Protein AF-A0A8T6VAJ7-F1 (afdb_monomer_lite)

Radius of gyration: 18.33 Å; chains: 1; bounding box: 42×25×46 Å

Sequence (88 aa):
DGRFSTKVADRNIDFRVSVLPTTLGEKAVMRILDPSQKKIDLESLGITGRNLRTLKKGLSKSFGMILSTGPTGSGKTTTLYSILNIFN

Foldseek 3Di:
DDWDWDQDPNFTKIKDWDWDADPVGIDIDIDIDGPPDDLDAVVNVVQDDPRVVVVVVVLPDPDDDDDDDDDPPPCSVVNVVNSVVVVD

Secondary structure (DSSP, 8-state):
-EEEEEEETTEEEEEEEEEEEETTEEEEEEEEE-TT-----TTTTT--HHHHHHHHHHHTSSS-------STTSSHHHHHHHHHTTT-

pLDDT: mean 90.36, std 7.69, range [62.47, 97.38]

Structure (mmCIF, N/CA/C/O backbone):
data_AF-A0A8T6VAJ7-F1
#
_entry.id   AF-A0A8T6VAJ7-F1
#
loop_
_atom_site.group_PDB
_atom_site.id
_atom_site.type_symbol
_atom_site.label_atom_id
_atom_site.label_alt_id
_atom_site.label_comp_id
_atom_site.label_asym_id
_atom_site.label_entity_id
_atom_site.label_seq_id
_atom_site.pdbx_PDB_ins_code
_atom_site.Cartn_x
_atom_site.Cartn_y
_atom_site.Cartn_z
_atom_site.occupancy
_atom_site.B_iso_or_equiv
_atom_site.auth_seq_id
_atom_site.auth_comp_id
_atom_site.auth_asym_id
_atom_site.auth_atom_id
_atom_site.pdbx_PDB_model_num
ATOM 1 N N . ASP A 1 1 ? 14.556 6.623 -10.771 1.00 87.62 1 ASP A N 1
ATOM 2 C CA . ASP A 1 1 ? 13.141 6.619 -10.345 1.00 87.62 1 ASP A CA 1
ATOM 3 C C . ASP A 1 1 ? 12.521 7.992 -1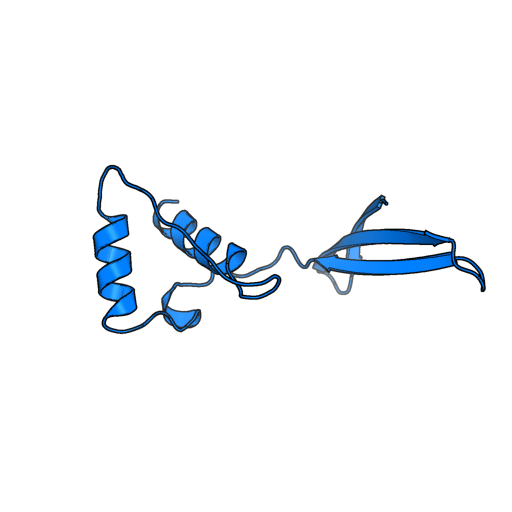0.499 1.00 87.62 1 ASP A C 1
ATOM 5 O O . ASP A 1 1 ? 13.156 8.977 -10.145 1.00 87.62 1 ASP A O 1
ATOM 9 N N . GLY A 1 2 ? 11.296 8.052 -11.019 1.00 94.12 2 GLY A N 1
ATOM 10 C CA . GLY A 1 2 ? 10.542 9.286 -11.237 1.00 94.12 2 GLY A CA 1
ATOM 11 C C . GLY A 1 2 ? 9.050 9.109 -10.958 1.00 94.12 2 GLY A C 1
ATOM 12 O O . GLY A 1 2 ? 8.532 7.989 -10.900 1.00 94.12 2 GLY A O 1
ATOM 13 N N . ARG A 1 3 ? 8.352 10.227 -10.758 1.00 95.12 3 ARG A N 1
ATOM 14 C CA . ARG A 1 3 ? 6.893 10.272 -10.620 1.00 95.12 3 ARG A CA 1
ATOM 15 C C . ARG A 1 3 ? 6.3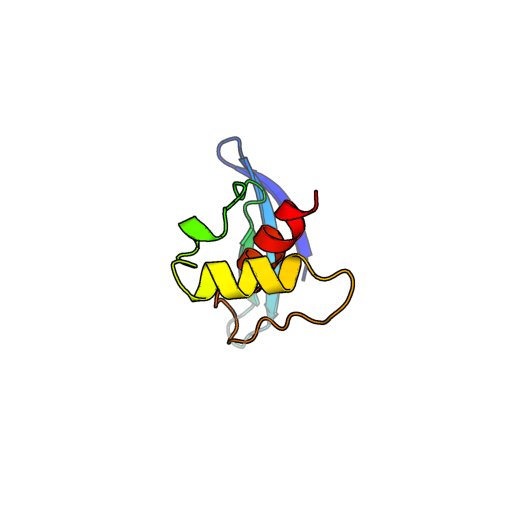42 11.365 -11.512 1.00 95.12 3 ARG A C 1
ATOM 17 O O . ARG A 1 3 ? 6.935 12.436 -11.590 1.00 95.12 3 ARG A O 1
ATOM 24 N N . PHE A 1 4 ? 5.211 11.095 -12.140 1.00 94.81 4 PHE A N 1
ATOM 25 C CA . PHE A 1 4 ? 4.457 12.107 -12.861 1.00 94.81 4 PHE A CA 1
ATOM 26 C C . PHE A 1 4 ? 2.968 11.782 -12.785 1.00 94.81 4 PHE A C 1
ATOM 28 O O . PHE A 1 4 ? 2.589 10.619 -12.635 1.00 94.81 4 PHE A O 1
ATOM 35 N N . SER A 1 5 ? 2.141 12.811 -12.900 1.00 94.25 5 SER A N 1
ATOM 36 C CA . SER A 1 5 ? 0.689 12.687 -12.955 1.00 94.25 5 SER A CA 1
ATOM 37 C C . SER A 1 5 ? 0.226 13.165 -14.321 1.00 94.25 5 SER A C 1
ATOM 39 O O . SER A 1 5 ? 0.733 14.163 -14.833 1.00 94.25 5 SER A O 1
ATOM 41 N N . THR A 1 6 ? -0.716 12.460 -14.934 1.00 94.38 6 THR A N 1
ATOM 42 C CA . THR A 1 6 ? -1.308 12.899 -16.201 1.00 94.38 6 THR A CA 1
ATOM 43 C C . THR A 1 6 ? -2.760 12.463 -16.309 1.00 94.38 6 THR A C 1
ATOM 45 O O . THR A 1 6 ? -3.197 11.528 -15.632 1.00 94.38 6 THR A O 1
ATOM 48 N N . LYS A 1 7 ? -3.523 13.158 -17.153 1.00 93.38 7 LYS A N 1
ATOM 49 C CA . LYS A 1 7 ? -4.920 12.830 -17.415 1.00 93.38 7 LYS A CA 1
ATOM 50 C C . LYS A 1 7 ? -4.986 11.728 -18.473 1.00 93.38 7 LYS A C 1
ATOM 52 O O . LYS A 1 7 ? -4.532 11.919 -19.597 1.00 93.38 7 LYS A O 1
ATOM 57 N N . VAL A 1 8 ? -5.572 10.586 -18.125 1.00 90.62 8 VAL A N 1
ATOM 58 C CA . VAL A 1 8 ? -5.801 9.448 -19.027 1.00 90.62 8 VAL A CA 1
ATOM 59 C C . VAL A 1 8 ? -7.282 9.101 -18.986 1.00 90.62 8 VAL A C 1
ATOM 61 O O . VAL A 1 8 ? -7.805 8.815 -17.912 1.00 90.62 8 VAL A O 1
ATOM 64 N N . ALA A 1 9 ?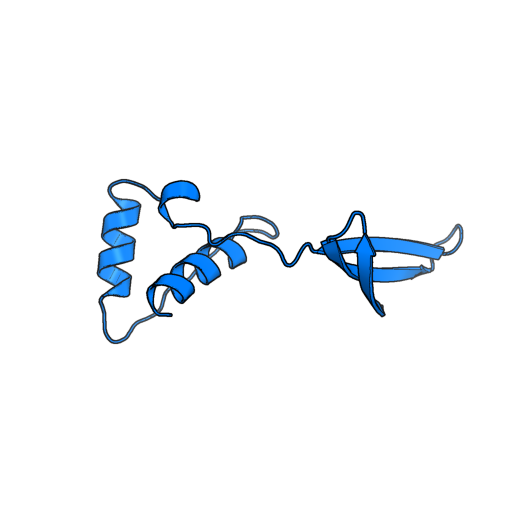 -7.965 9.135 -20.136 1.00 88.94 9 ALA A N 1
ATOM 65 C CA . ALA A 1 9 ? -9.405 8.853 -20.234 1.00 88.94 9 ALA A CA 1
ATOM 66 C C . ALA A 1 9 ? -10.236 9.614 -19.175 1.00 88.94 9 ALA A C 1
ATOM 68 O O . ALA A 1 9 ? -11.017 9.030 -18.426 1.00 88.94 9 ALA A O 1
ATOM 69 N N . ASP A 1 10 ? -9.981 10.921 -19.069 1.00 87.69 10 ASP A N 1
ATOM 70 C CA . ASP A 1 10 ? -10.575 11.846 -18.097 1.00 87.69 10 ASP A CA 1
ATOM 71 C C . ASP A 1 10 ? -10.305 11.579 -16.609 1.00 87.69 10 ASP A C 1
ATOM 73 O O . ASP A 1 10 ? -10.825 12.295 -15.752 1.00 87.69 10 ASP A O 1
ATOM 77 N N . ARG A 1 11 ? -9.422 10.636 -16.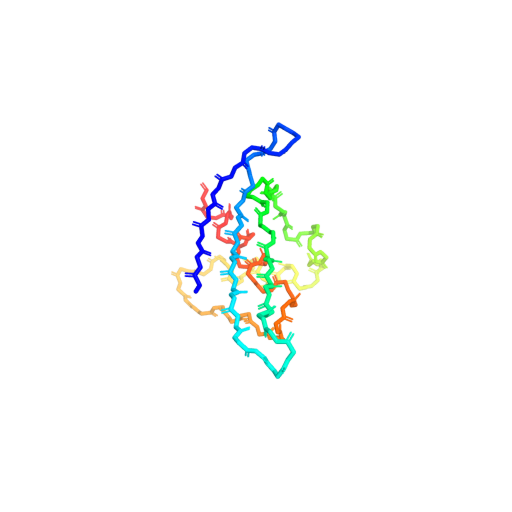278 1.00 86.56 11 ARG A N 1
ATOM 78 C CA . ARG A 1 11 ? -8.973 10.382 -14.906 1.00 86.56 11 ARG A CA 1
ATOM 79 C C . ARG A 1 11 ? -7.573 10.931 -14.696 1.00 86.56 11 ARG A C 1
ATOM 81 O O . ARG A 1 11 ? -6.700 10.741 -15.537 1.00 86.56 11 ARG A O 1
ATOM 88 N N . ASN A 1 12 ? -7.346 11.591 -13.565 1.00 90.75 12 ASN A N 1
ATOM 89 C CA . ASN A 1 12 ? -5.994 11.945 -13.141 1.00 90.75 12 ASN A CA 1
ATOM 90 C C . ASN A 1 12 ? -5.321 10.684 -12.604 1.00 90.75 12 ASN A C 1
ATOM 92 O O . ASN A 1 12 ? -5.791 10.133 -11.614 1.00 90.75 12 ASN A O 1
ATOM 96 N N . ILE A 1 13 ? -4.261 10.225 -13.265 1.00 92.81 13 ILE A N 1
ATOM 97 C CA . ILE A 1 13 ? -3.540 9.003 -12.914 1.00 92.81 13 ILE A CA 1
ATOM 98 C C . ILE A 1 13 ? -2.111 9.357 -12.514 1.00 92.81 13 ILE A C 1
ATOM 100 O O . ILE A 1 13 ? -1.425 10.104 -13.217 1.00 92.81 13 ILE A O 1
ATOM 104 N N . ASP A 1 14 ? -1.659 8.766 -11.412 1.00 92.94 14 ASP A N 1
ATOM 105 C CA . ASP A 1 14 ? -0.298 8.902 -10.915 1.00 92.94 14 ASP A CA 1
ATOM 106 C C . ASP A 1 14 ? 0.551 7.724 -11.390 1.00 92.94 14 ASP A C 1
ATOM 108 O O . ASP A 1 14 ? 0.258 6.554 -11.129 1.00 92.94 14 ASP A O 1
ATOM 112 N N . PHE A 1 15 ? 1.658 8.028 -12.054 1.00 94.69 15 PHE A N 1
ATOM 113 C CA . PHE A 1 15 ? 2.617 7.042 -12.520 1.00 94.69 15 PHE A CA 1
ATOM 114 C C . PHE A 1 15 ? 3.883 7.095 -11.676 1.00 94.69 15 PHE A C 1
ATOM 116 O O . PHE A 1 15 ? 4.427 8.159 -11.365 1.00 94.69 15 PHE A O 1
ATOM 123 N N . ARG A 1 16 ? 4.392 5.912 -11.332 1.00 95.44 16 ARG A N 1
ATOM 124 C CA . ARG A 1 16 ? 5.747 5.742 -10.802 1.00 95.44 16 ARG A CA 1
ATOM 125 C C . ARG A 1 16 ? 6.568 4.976 -11.816 1.00 95.44 16 ARG A C 1
ATOM 127 O O . ARG A 1 16 ? 6.178 3.873 -12.192 1.00 95.44 16 ARG A O 1
ATOM 134 N N . VAL A 1 17 ? 7.686 5.556 -12.223 1.00 96.38 17 VAL A N 1
ATOM 135 C CA . VAL A 1 17 ? 8.574 4.982 -13.231 1.00 96.38 17 VAL A CA 1
ATOM 136 C C . VAL A 1 17 ? 9.906 4.642 -12.591 1.00 96.38 17 VAL A C 1
ATOM 138 O O . VAL A 1 17 ? 10.531 5.488 -11.948 1.00 96.38 17 VAL A O 1
ATOM 141 N N . SER A 1 18 ? 10.350 3.415 -12.818 1.00 96.75 18 SER A N 1
ATOM 142 C CA . SER A 1 18 ? 11.681 2.944 -12.461 1.00 96.75 18 SER A CA 1
ATOM 143 C C . SER A 1 18 ? 12.382 2.455 -13.712 1.00 96.75 18 SER A C 1
ATOM 145 O O . SER A 1 18 ? 11.858 1.586 -14.399 1.00 96.75 18 SER A O 1
ATOM 147 N N . VAL A 1 19 ? 13.550 3.017 -14.010 1.00 96.06 19 VAL A N 1
ATOM 148 C CA . VAL A 1 19 ? 14.406 2.585 -15.119 1.00 96.06 19 VAL A CA 1
ATOM 149 C C . VAL A 1 19 ? 15.680 2.027 -14.509 1.00 96.06 19 VAL A C 1
ATOM 151 O O . VAL A 1 19 ? 16.298 2.696 -13.680 1.00 96.06 19 VAL A O 1
ATOM 154 N N . LEU A 1 20 ? 16.028 0.793 -14.867 1.00 96.38 20 LEU A N 1
ATOM 155 C CA . LEU A 1 20 ? 17.232 0.118 -14.390 1.00 96.38 20 LEU A CA 1
ATOM 156 C C . LEU A 1 20 ? 18.039 -0.424 -15.576 1.00 96.38 20 LEU A C 1
ATOM 158 O O . LEU A 1 20 ? 17.438 -0.997 -16.489 1.00 96.38 20 LEU A O 1
ATOM 162 N N . PRO A 1 21 ? 19.377 -0.305 -15.567 1.00 95.94 21 PRO A N 1
ATOM 163 C CA . PRO A 1 21 ? 20.214 -0.925 -16.584 1.00 95.94 21 PRO A CA 1
ATOM 164 C C . PRO A 1 21 ? 20.185 -2.454 -16.447 1.00 95.94 21 PRO A C 1
ATOM 166 O O . PRO A 1 21 ? 20.162 -3.003 -15.345 1.00 95.94 21 PRO A O 1
ATOM 169 N N . THR A 1 22 ? 20.196 -3.149 -17.578 1.00 96.12 22 THR A N 1
ATOM 170 C CA . THR A 1 22 ? 20.258 -4.611 -17.692 1.00 96.12 22 THR A CA 1
ATOM 171 C C . THR A 1 22 ? 21.256 -5.008 -18.782 1.00 96.12 22 THR A C 1
ATOM 173 O O . THR A 1 22 ? 21.733 -4.164 -19.538 1.00 96.12 22 THR A O 1
ATOM 176 N N . THR A 1 23 ? 21.568 -6.300 -18.897 1.00 96.31 23 THR A N 1
ATOM 177 C CA . THR A 1 23 ? 22.518 -6.815 -19.900 1.00 96.31 23 THR A CA 1
ATOM 178 C C . THR A 1 23 ? 22.089 -6.576 -21.351 1.00 96.31 23 THR A C 1
ATOM 180 O O . THR A 1 23 ? 22.942 -6.572 -22.231 1.00 96.31 23 THR A O 1
ATOM 183 N N . LEU A 1 24 ? 20.794 -6.363 -21.609 1.00 95.94 24 LEU A N 1
ATOM 184 C CA . LEU A 1 24 ? 20.227 -6.132 -22.945 1.00 95.94 24 LEU A CA 1
ATOM 185 C C . LEU A 1 24 ? 19.749 -4.682 -23.151 1.00 95.94 24 LEU A C 1
ATOM 187 O O . LEU A 1 24 ? 18.967 -4.417 -24.060 1.00 95.94 24 LEU A O 1
ATOM 191 N N . GLY A 1 25 ? 20.189 -3.746 -22.304 1.00 95.81 25 GLY A N 1
ATOM 192 C CA . GLY A 1 25 ? 19.761 -2.343 -22.329 1.00 95.81 25 GLY A CA 1
ATOM 193 C C . GLY A 1 25 ? 18.968 -1.955 -21.084 1.00 95.81 25 GLY A C 1
ATOM 194 O O . GLY A 1 25 ? 19.121 -2.559 -20.025 1.00 95.81 25 GLY A O 1
ATOM 195 N N . GLU A 1 26 ? 18.121 -0.936 -21.175 1.00 97.38 26 GLU A N 1
ATOM 196 C CA . GLU A 1 26 ? 17.364 -0.440 -20.023 1.00 97.38 26 GLU A CA 1
ATOM 197 C C . GLU A 1 26 ? 16.017 -1.151 -19.857 1.00 97.38 26 GLU A C 1
ATOM 199 O O . GLU A 1 26 ? 15.263 -1.350 -20.809 1.00 97.38 26 GLU A O 1
ATOM 204 N N . LYS A 1 27 ? 15.677 -1.492 -18.613 1.00 96.19 27 LYS A N 1
ATOM 205 C CA . LYS A 1 27 ? 14.359 -1.992 -18.232 1.00 96.19 27 LYS A CA 1
ATOM 206 C C . LYS A 1 27 ? 13.580 -0.893 -17.525 1.00 96.19 27 LYS A C 1
ATOM 208 O O . LYS A 1 27 ? 13.899 -0.535 -16.392 1.00 96.19 27 LYS A O 1
ATOM 213 N N . ALA A 1 28 ? 12.518 -0.419 -18.168 1.00 95.81 28 ALA A N 1
ATOM 214 C CA . ALA A 1 28 ? 11.539 0.469 -17.557 1.00 95.81 28 ALA A CA 1
ATOM 215 C C . ALA A 1 28 ? 10.376 -0.333 -16.946 1.00 95.81 28 ALA A C 1
ATOM 217 O O . ALA A 1 28 ? 9.802 -1.218 -17.580 1.00 95.81 28 ALA A O 1
ATOM 218 N N . VAL A 1 29 ? 10.008 -0.010 -15.708 1.00 96.31 29 VAL A N 1
ATOM 219 C CA . VAL A 1 29 ? 8.832 -0.530 -15.006 1.00 96.31 29 VAL A CA 1
ATOM 220 C C . VAL A 1 29 ? 7.956 0.652 -14.619 1.00 96.31 29 VAL A C 1
ATOM 222 O O . VAL A 1 29 ? 8.420 1.584 -13.964 1.00 96.31 29 VAL A O 1
ATOM 225 N N . MET A 1 30 ? 6.680 0.597 -14.997 1.00 95.19 30 MET A N 1
ATOM 226 C CA . MET A 1 30 ? 5.689 1.597 -14.612 1.00 95.19 30 MET A CA 1
ATOM 227 C C . MET A 1 30 ? 4.654 0.989 -13.675 1.00 95.19 30 MET A C 1
ATOM 229 O O . MET A 1 30 ? 4.066 -0.051 -13.966 1.00 95.19 30 MET A O 1
ATOM 233 N N . ARG A 1 31 ? 4.412 1.660 -12.550 1.00 93.69 31 ARG A N 1
ATOM 234 C CA . ARG A 1 31 ? 3.281 1.377 -11.668 1.00 93.69 31 ARG A CA 1
ATOM 235 C C . ARG A 1 31 ? 2.244 2.473 -11.830 1.00 93.69 31 ARG A C 1
ATOM 237 O O . ARG A 1 31 ? 2.553 3.645 -11.627 1.00 93.69 31 ARG A O 1
ATOM 244 N N . ILE A 1 32 ? 1.029 2.051 -12.143 1.00 91.62 32 ILE A N 1
ATOM 245 C CA . ILE A 1 32 ? -0.137 2.913 -12.302 1.00 91.62 32 ILE A CA 1
ATOM 246 C C . ILE A 1 32 ? -0.862 2.989 -10.960 1.00 91.62 32 ILE A C 1
ATOM 248 O O . ILE A 1 32 ? -1.142 1.958 -10.345 1.00 91.62 32 ILE A O 1
ATOM 252 N N . LEU A 1 33 ? -1.134 4.201 -10.495 1.00 87.88 33 LEU A N 1
ATOM 253 C CA . LEU A 1 33 ? -1.904 4.473 -9.291 1.00 87.88 33 LEU A CA 1
ATOM 254 C C . LEU A 1 33 ? -3.087 5.356 -9.682 1.00 87.88 33 LEU A C 1
ATOM 256 O O . LEU A 1 33 ? -2.907 6.489 -10.115 1.00 87.88 33 LEU A O 1
ATOM 260 N N . ASP A 1 34 ? -4.294 4.819 -9.539 1.00 85.50 34 ASP A N 1
ATOM 261 C CA . ASP A 1 34 ? -5.524 5.588 -9.700 1.00 85.50 34 ASP A CA 1
ATOM 262 C C . ASP A 1 34 ? -5.921 6.165 -8.324 1.00 85.50 34 ASP A C 1
ATOM 264 O O . ASP A 1 34 ? -6.293 5.393 -7.432 1.00 85.50 34 ASP A O 1
ATOM 268 N N . PRO A 1 35 ? -5.809 7.489 -8.105 1.00 70.88 35 PRO A N 1
ATOM 269 C CA . PRO A 1 35 ? -6.165 8.133 -6.845 1.00 70.88 35 PRO A CA 1
ATOM 270 C C . PRO A 1 35 ? -7.679 8.183 -6.610 1.00 70.88 35 PRO A C 1
ATOM 272 O O . PRO A 1 35 ? -8.101 8.479 -5.494 1.00 70.88 35 PRO A O 1
ATOM 275 N N . SER A 1 36 ? -8.515 7.856 -7.605 1.00 68.88 36 SER A N 1
ATOM 276 C CA . SER A 1 36 ? -9.979 7.857 -7.472 1.00 68.88 36 SER A CA 1
ATOM 277 C C . SER A 1 36 ? -10.539 6.703 -6.628 1.00 68.88 36 SER A C 1
ATOM 279 O O . SER A 1 36 ? -11.733 6.407 -6.709 1.00 68.88 36 SER A O 1
ATOM 281 N N . GLN A 1 37 ? -9.711 6.042 -5.803 1.00 62.47 37 GLN A N 1
ATOM 282 C CA . GLN A 1 37 ? -10.165 4.947 -4.948 1.00 62.47 37 GLN A CA 1
ATOM 283 C C . GLN A 1 37 ? -11.358 5.397 -4.098 1.00 62.47 37 GLN A C 1
ATOM 285 O O . GLN A 1 37 ? -11.252 6.257 -3.223 1.00 62.47 37 GLN A O 1
ATOM 290 N N . LYS A 1 38 ? -12.518 4.801 -4.4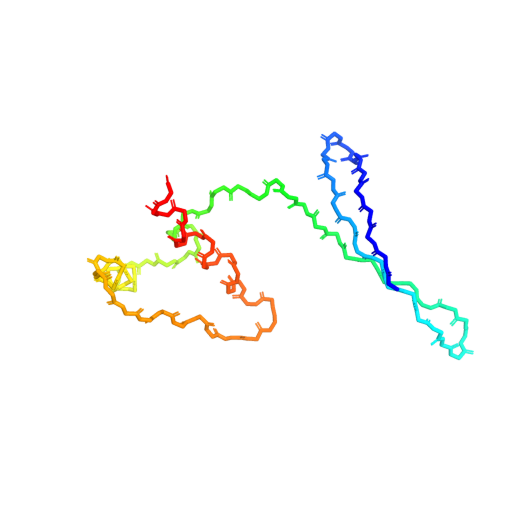03 1.00 63.16 38 LYS A N 1
ATOM 291 C CA . LYS A 1 38 ? -13.771 4.984 -3.671 1.00 63.16 38 LYS A CA 1
ATOM 292 C C . LYS A 1 38 ? -13.537 4.756 -2.181 1.00 63.16 38 LYS A C 1
ATOM 294 O O . LYS A 1 38 ? -12.745 3.900 -1.802 1.00 63.16 38 LYS A O 1
ATOM 299 N N . LYS A 1 39 ? -14.294 5.466 -1.340 1.00 63.62 39 LYS A N 1
ATOM 300 C CA . LYS A 1 39 ? -14.446 5.095 0.070 1.00 63.62 39 LYS A CA 1
ATOM 301 C C . LYS A 1 39 ? -14.925 3.641 0.119 1.00 63.62 39 LYS A C 1
ATOM 303 O O . LYS A 1 39 ? -16.008 3.344 -0.378 1.00 63.62 39 LYS A O 1
ATOM 308 N N . ILE A 1 40 ? -14.089 2.757 0.653 1.00 72.50 40 ILE A N 1
ATOM 309 C CA . ILE A 1 40 ? -14.411 1.341 0.828 1.00 72.50 40 ILE A CA 1
ATOM 310 C C . ILE A 1 40 ? -14.789 1.157 2.295 1.00 72.50 40 ILE A C 1
ATOM 312 O O . ILE A 1 40 ? -13.982 1.467 3.174 1.00 72.50 40 ILE A O 1
ATOM 316 N N . ASP A 1 41 ? -16.015 0.719 2.564 1.00 82.88 41 ASP A N 1
ATOM 317 C CA . ASP A 1 41 ? -16.427 0.339 3.917 1.00 82.88 41 ASP A CA 1
ATOM 318 C C . ASP A 1 41 ? -15.768 -0.994 4.330 1.00 82.88 41 ASP A C 1
ATOM 320 O O . ASP A 1 41 ? -15.260 -1.756 3.504 1.00 82.88 41 ASP A O 1
ATOM 324 N N . LEU A 1 42 ? -15.699 -1.273 5.634 1.00 89.19 42 LEU A N 1
ATOM 325 C CA . LEU A 1 42 ? -15.032 -2.489 6.123 1.00 89.19 42 LEU A CA 1
ATOM 326 C C . LEU A 1 42 ? -15.768 -3.753 5.659 1.00 89.19 42 LEU A C 1
ATOM 328 O O . LEU A 1 42 ? -15.150 -4.784 5.391 1.00 89.19 42 LEU A O 1
ATOM 332 N N . GLU A 1 43 ? -17.085 -3.654 5.544 1.00 89.69 43 GLU A N 1
ATOM 333 C CA . GLU A 1 43 ? -17.985 -4.698 5.091 1.00 89.69 43 GLU A CA 1
ATOM 334 C C . GLU A 1 43 ? -17.700 -5.111 3.632 1.00 89.69 43 GLU A C 1
ATOM 336 O O . GLU A 1 43 ? -17.604 -6.309 3.358 1.00 89.69 43 GLU A O 1
ATOM 341 N N . SER A 1 44 ? -17.469 -4.166 2.711 1.00 87.12 44 SER A N 1
ATOM 342 C CA . SER A 1 44 ? -17.100 -4.462 1.312 1.00 87.12 44 SER A CA 1
ATOM 343 C C . SER A 1 44 ? -15.670 -4.971 1.148 1.00 87.12 44 SER A C 1
ATOM 345 O O . SER A 1 44 ? -15.380 -5.650 0.164 1.00 87.12 44 SER A O 1
ATOM 347 N N . LEU A 1 45 ? -14.794 -4.752 2.135 1.00 88.62 45 LEU A N 1
ATOM 348 C CA . LEU A 1 45 ? -13.512 -5.464 2.238 1.00 88.62 45 LEU A CA 1
ATOM 349 C C . LEU A 1 45 ? -13.670 -6.926 2.690 1.00 88.62 45 LEU A C 1
ATOM 351 O O . LEU A 1 45 ? -12.674 -7.633 2.846 1.00 88.62 45 LEU A O 1
ATOM 355 N N . GLY A 1 46 ? -14.899 -7.387 2.932 1.00 90.75 46 GLY A N 1
ATOM 356 C CA . GLY A 1 46 ? -15.197 -8.738 3.401 1.00 90.75 46 GLY A CA 1
ATOM 357 C C . GLY A 1 46 ? -15.043 -8.912 4.913 1.00 90.75 46 GLY A C 1
ATOM 358 O O . GLY A 1 46 ? -15.174 -10.029 5.421 1.00 90.75 46 GLY A O 1
ATOM 359 N N . ILE A 1 47 ? -14.801 -7.833 5.669 1.00 92.56 47 ILE A N 1
ATOM 360 C CA . ILE A 1 47 ? -14.726 -7.893 7.131 1.00 92.56 47 ILE A CA 1
ATOM 361 C C . ILE A 1 47 ? -16.151 -7.925 7.677 1.00 92.56 47 ILE A C 1
ATOM 363 O O . ILE A 1 47 ? -16.834 -6.910 7.769 1.00 92.56 47 ILE A O 1
ATOM 367 N N . THR A 1 48 ? -16.604 -9.111 8.071 1.00 95.12 48 THR A N 1
ATOM 368 C CA . THR A 1 48 ? -17.997 -9.337 8.473 1.00 95.12 48 THR A CA 1
ATOM 369 C C . THR A 1 48 ? -18.109 -10.084 9.805 1.00 95.12 48 THR A C 1
ATOM 371 O O . THR A 1 48 ? -17.123 -10.537 10.401 1.00 95.12 48 THR A O 1
ATOM 374 N N . GLY A 1 49 ? -19.337 -10.166 10.329 1.00 95.88 49 GLY A N 1
ATOM 375 C CA . GLY A 1 49 ? -19.686 -11.000 11.477 1.00 95.88 49 GLY A CA 1
ATOM 376 C C . GLY A 1 49 ? -18.867 -10.709 12.738 1.00 95.88 49 GLY A C 1
ATOM 377 O O . GLY A 1 49 ? -18.817 -9.580 13.231 1.00 95.88 49 GLY A O 1
ATOM 378 N N . ARG A 1 50 ? -18.248 -11.756 13.297 1.00 96.56 50 ARG A N 1
ATOM 379 C CA . ARG A 1 50 ? -17.449 -11.658 14.529 1.00 96.56 50 ARG A CA 1
ATOM 380 C C . ARG A 1 50 ? -16.256 -10.716 14.362 1.00 96.56 50 ARG A C 1
ATOM 382 O O . ARG A 1 50 ? -15.989 -9.944 15.277 1.00 96.56 50 ARG A O 1
ATOM 389 N N . ASN A 1 51 ? -15.579 -10.750 13.216 1.00 94.56 51 ASN A N 1
ATOM 390 C CA . ASN A 1 51 ? -14.379 -9.946 12.974 1.00 94.56 51 ASN A CA 1
ATOM 391 C C . ASN A 1 51 ? -14.714 -8.456 12.945 1.00 94.56 51 ASN A C 1
ATOM 393 O O . ASN A 1 51 ? -14.052 -7.666 13.614 1.00 94.56 51 ASN A O 1
ATOM 397 N N . LEU A 1 52 ? -15.804 -8.094 12.266 1.00 94.88 52 LEU A N 1
ATOM 398 C CA . LEU A 1 52 ? -16.301 -6.722 12.232 1.00 94.88 52 LEU A CA 1
ATOM 399 C C . LEU A 1 52 ? -16.674 -6.209 13.628 1.00 94.88 52 LEU A C 1
ATOM 401 O O . LEU A 1 52 ? -16.294 -5.101 13.997 1.00 94.88 52 LEU A O 1
ATOM 405 N N . ARG A 1 53 ? -17.377 -7.020 14.431 1.00 95.56 53 ARG A N 1
ATOM 406 C CA . ARG A 1 53 ? -17.734 -6.649 15.812 1.00 95.56 53 ARG A CA 1
ATOM 407 C C . ARG A 1 53 ? -16.503 -6.461 16.695 1.00 95.56 53 ARG A C 1
ATOM 409 O O . ARG A 1 53 ? -16.435 -5.481 17.433 1.00 95.56 53 ARG A O 1
ATOM 416 N N . THR A 1 54 ? -15.529 -7.368 16.614 1.00 95.38 54 THR A N 1
ATOM 417 C CA . THR A 1 54 ? -14.262 -7.250 17.351 1.00 95.38 54 THR A CA 1
ATOM 418 C C . THR A 1 54 ? -13.510 -5.987 16.952 1.00 95.38 54 THR A C 1
ATOM 420 O O . THR A 1 54 ? -13.050 -5.254 17.825 1.00 95.38 54 THR A O 1
ATOM 423 N N . LEU A 1 55 ? -13.427 -5.707 15.649 1.00 94.50 55 LEU A N 1
ATOM 424 C CA . LEU A 1 55 ? -12.750 -4.526 15.135 1.00 94.50 55 LEU A CA 1
ATOM 425 C C . LEU A 1 55 ? -13.451 -3.243 15.599 1.00 94.50 55 LEU A C 1
ATOM 427 O O . LEU A 1 55 ? -12.799 -2.406 16.211 1.00 94.50 55 LEU A O 1
ATOM 431 N N . LYS A 1 56 ? -14.777 -3.124 15.428 1.00 92.75 56 LYS A N 1
ATOM 432 C CA . LYS A 1 56 ? -15.561 -1.962 15.897 1.00 92.75 56 LYS A CA 1
ATOM 433 C C . LYS A 1 56 ? -15.412 -1.731 17.409 1.00 92.75 56 LYS A C 1
ATOM 435 O O . LYS A 1 56 ? -15.231 -0.596 17.834 1.00 92.75 56 LYS A O 1
ATOM 440 N N . LYS A 1 57 ? -15.394 -2.797 18.220 1.00 94.44 57 LYS A N 1
ATOM 441 C CA . LYS A 1 57 ? -15.127 -2.710 19.670 1.00 94.44 57 LYS A CA 1
ATOM 442 C C . LYS A 1 57 ? -13.694 -2.265 19.991 1.00 94.44 57 LYS A C 1
ATOM 444 O O . LYS A 1 57 ? -13.459 -1.629 21.012 1.00 94.44 57 LYS A O 1
ATOM 449 N N . GLY A 1 58 ? -12.718 -2.639 19.166 1.00 94.38 58 GLY A N 1
ATOM 450 C CA . GLY A 1 58 ? -11.344 -2.152 19.286 1.00 94.38 58 GLY A CA 1
ATOM 451 C C . GLY A 1 58 ? -11.238 -0.666 18.949 1.00 94.38 58 GLY A C 1
ATOM 452 O O . GLY A 1 58 ? -10.605 0.079 19.689 1.00 94.38 58 GLY A O 1
ATOM 453 N N . LEU A 1 59 ? -11.915 -0.244 17.880 1.00 93.56 59 LEU A N 1
ATOM 454 C CA . LEU A 1 59 ? -11.943 1.137 17.396 1.00 93.56 59 LEU A CA 1
ATOM 455 C C . LEU A 1 59 ? -12.644 2.107 18.352 1.00 93.56 59 LEU A C 1
ATOM 457 O O . LEU A 1 59 ? -12.322 3.287 18.348 1.00 93.56 59 LEU A O 1
ATOM 461 N N . SER A 1 60 ? -13.561 1.630 19.197 1.00 92.69 60 SER A N 1
ATOM 462 C CA . SER A 1 60 ? -14.227 2.469 20.201 1.00 92.69 60 SER A CA 1
ATOM 463 C C . SER A 1 60 ? -13.360 2.783 21.428 1.00 92.69 60 SER A C 1
ATOM 465 O O . SER A 1 60 ? -13.831 3.448 22.349 1.00 92.69 60 SER A O 1
ATOM 467 N N . LYS A 1 61 ? -12.133 2.254 21.515 1.00 94.44 61 LYS A N 1
ATOM 468 C CA . LYS A 1 61 ? -11.221 2.535 22.631 1.00 94.44 61 LYS A CA 1
ATOM 469 C C . LYS A 1 61 ? -10.501 3.863 22.398 1.00 94.44 61 LYS A C 1
ATOM 471 O O . LYS A 1 61 ? -10.013 4.113 21.305 1.00 94.44 61 LYS A O 1
ATOM 476 N N . SER A 1 62 ? -10.369 4.672 23.449 1.00 92.75 62 SER A N 1
ATOM 477 C CA . SER A 1 62 ? -9.673 5.969 23.401 1.00 92.75 62 SER A CA 1
ATOM 478 C C . SER A 1 62 ? -8.162 5.855 23.173 1.00 92.75 62 SER A C 1
ATOM 480 O O . SER A 1 62 ? -7.533 6.819 22.748 1.00 92.75 62 SER A O 1
ATOM 482 N N . PHE A 1 63 ? -7.571 4.689 23.444 1.00 94.38 63 PHE A N 1
ATOM 483 C CA . PHE A 1 63 ? -6.169 4.390 23.173 1.00 94.38 63 PHE A CA 1
ATOM 484 C C . PHE A 1 63 ? -5.959 2.889 22.946 1.00 94.38 63 PHE A C 1
ATOM 486 O O . PHE A 1 63 ? -6.727 2.040 23.412 1.00 94.38 63 PHE A O 1
ATOM 493 N N . GLY A 1 64 ? -4.889 2.560 22.227 1.00 92.56 64 GLY A N 1
ATOM 494 C CA . GLY A 1 64 ? -4.519 1.193 21.882 1.00 92.56 64 GLY A CA 1
ATOM 495 C C . GLY A 1 64 ? -3.740 1.136 20.573 1.00 92.56 64 GLY A C 1
ATOM 496 O O . GLY A 1 64 ? -3.423 2.163 19.979 1.00 92.56 64 GLY A O 1
ATOM 497 N N . MET A 1 65 ? -3.437 -0.079 20.120 1.00 94.00 65 MET A N 1
ATOM 498 C CA . MET A 1 65 ? -2.706 -0.319 18.879 1.00 94.00 65 MET A CA 1
ATOM 499 C C . MET A 1 65 ? -3.460 -1.324 18.008 1.00 94.00 65 MET A C 1
ATOM 501 O O . MET A 1 65 ? -3.921 -2.355 18.498 1.00 94.00 65 MET A O 1
ATOM 505 N N . ILE A 1 66 ? -3.563 -1.028 16.711 1.00 91.31 66 ILE A N 1
ATOM 506 C CA . ILE A 1 66 ? -4.081 -1.939 15.685 1.00 91.31 66 ILE A CA 1
ATOM 507 C C . ILE A 1 66 ? -2.930 -2.269 14.738 1.00 91.31 66 ILE A C 1
ATOM 509 O O . ILE A 1 66 ? -2.364 -1.370 14.121 1.00 91.31 66 ILE A O 1
ATOM 513 N N . LEU A 1 67 ? -2.596 -3.554 14.607 1.00 94.12 67 LEU A N 1
ATOM 514 C CA . LEU A 1 67 ? -1.624 -4.029 13.623 1.00 94.12 67 LEU A CA 1
ATOM 515 C C . LEU A 1 67 ? -2.343 -4.671 12.439 1.00 94.12 67 LEU A C 1
ATOM 517 O O . LEU A 1 67 ? -3.148 -5.584 12.609 1.00 94.12 67 LEU A O 1
ATOM 521 N N . SER A 1 68 ? -1.989 -4.232 11.233 1.00 92.44 68 SER A N 1
ATOM 522 C CA . SER A 1 68 ? -2.352 -4.905 9.986 1.00 92.44 68 SER A CA 1
ATOM 523 C C . SER A 1 68 ? -1.117 -5.615 9.436 1.00 92.44 68 SER A C 1
ATOM 525 O O . SER A 1 68 ? -0.138 -4.968 9.063 1.00 92.44 68 SER A O 1
ATOM 527 N N . THR A 1 69 ? -1.139 -6.947 9.414 1.00 94.25 69 THR A N 1
ATOM 528 C CA . THR A 1 69 ? -0.015 -7.789 8.975 1.00 94.25 69 THR A CA 1
ATOM 529 C C . THR A 1 69 ? -0.377 -8.573 7.709 1.00 94.25 69 THR A C 1
ATOM 531 O O . THR A 1 69 ? -1.548 -8.752 7.382 1.00 94.25 69 THR A O 1
ATOM 534 N N . GLY A 1 70 ? 0.635 -8.983 6.938 1.00 94.38 70 GLY A N 1
ATOM 535 C CA . GLY A 1 70 ? 0.468 -9.715 5.674 1.00 94.38 70 GLY A CA 1
ATOM 536 C C . GLY A 1 70 ? 1.486 -9.308 4.596 1.00 94.38 70 GLY A C 1
ATOM 537 O O . GLY A 1 70 ? 2.131 -8.263 4.729 1.00 94.38 70 GLY A O 1
ATOM 538 N N . PRO A 1 71 ? 1.638 -10.087 3.510 1.00 95.75 71 PRO A N 1
ATOM 539 C CA . PRO A 1 71 ? 2.616 -9.836 2.442 1.00 95.75 71 PRO A CA 1
ATOM 540 C C . PRO A 1 71 ? 2.263 -8.616 1.572 1.00 95.75 71 PRO A C 1
ATOM 542 O O . PRO A 1 71 ? 1.172 -8.049 1.663 1.00 95.75 71 PRO A O 1
ATOM 545 N N . THR A 1 72 ? 3.184 -8.160 0.721 1.00 90.56 72 THR A N 1
ATOM 546 C CA . THR A 1 72 ? 2.927 -7.057 -0.225 1.00 90.56 72 THR A CA 1
ATOM 547 C C . THR A 1 72 ? 1.715 -7.367 -1.109 1.00 90.56 72 THR A C 1
ATOM 549 O O . THR A 1 72 ? 1.595 -8.469 -1.627 1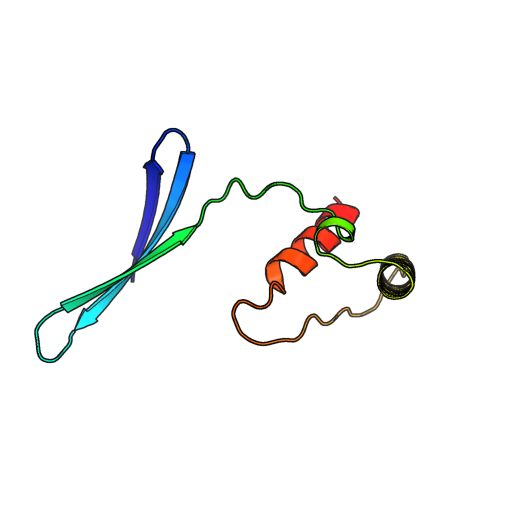.00 90.56 72 THR A O 1
ATOM 552 N N . GLY A 1 73 ? 0.804 -6.400 -1.267 1.00 85.38 73 GLY A N 1
ATOM 553 C CA . GLY A 1 73 ? -0.416 -6.570 -2.069 1.00 85.38 73 GLY A CA 1
ATOM 554 C C . GLY A 1 73 ? -1.619 -7.175 -1.333 1.00 85.38 73 GLY A C 1
ATOM 555 O O . GLY A 1 73 ? -2.696 -7.227 -1.906 1.00 85.38 73 GLY A O 1
ATOM 556 N N . SER A 1 74 ? -1.498 -7.549 -0.053 1.00 90.69 74 SER A N 1
ATOM 557 C CA . SER A 1 74 ? -2.591 -8.177 0.715 1.00 90.69 74 SER A CA 1
ATOM 558 C C . SER A 1 74 ? -3.705 -7.226 1.199 1.00 90.69 74 SER A C 1
ATOM 560 O O . SER A 1 74 ? -4.449 -7.578 2.106 1.00 90.69 74 SER A O 1
ATOM 562 N N . GLY A 1 75 ? -3.780 -5.994 0.687 1.00 89.06 75 GLY A N 1
ATOM 563 C CA . GLY A 1 75 ? -4.834 -5.035 1.060 1.00 89.06 75 GLY A CA 1
ATOM 564 C C . GLY A 1 75 ? -4.648 -4.272 2.383 1.00 89.06 75 GLY A C 1
ATOM 565 O O . GLY A 1 75 ? -5.515 -3.481 2.732 1.00 89.06 75 GLY A O 1
ATOM 566 N N . LYS A 1 76 ? -3.517 -4.421 3.095 1.00 93.31 76 LYS A N 1
ATOM 567 C CA . LYS A 1 76 ? -3.263 -3.748 4.396 1.00 93.31 76 LYS A CA 1
ATOM 568 C C . LYS A 1 76 ? -3.528 -2.241 4.381 1.00 93.31 76 LYS A C 1
ATOM 570 O O . LYS A 1 76 ? -4.220 -1.720 5.248 1.00 93.31 76 LYS A O 1
ATOM 575 N N . THR A 1 77 ? -2.965 -1.543 3.392 1.00 90.38 77 THR A N 1
ATOM 576 C CA . THR A 1 77 ? -3.122 -0.091 3.248 1.00 90.38 77 THR A CA 1
ATOM 577 C C . THR A 1 77 ? -4.590 0.265 3.049 1.00 90.38 77 THR A C 1
ATOM 579 O O . THR A 1 77 ? -5.091 1.135 3.747 1.00 90.38 77 THR A O 1
ATOM 582 N N . THR A 1 78 ? -5.299 -0.459 2.183 1.00 89.50 78 THR A N 1
ATOM 583 C CA . THR A 1 78 ? -6.733 -0.264 1.943 1.00 89.50 78 THR A CA 1
ATOM 584 C C . THR A 1 78 ? -7.550 -0.460 3.221 1.00 89.50 78 THR A C 1
ATOM 586 O O . THR A 1 78 ? -8.336 0.413 3.568 1.00 89.50 78 THR A O 1
ATOM 589 N N . THR A 1 79 ? -7.307 -1.534 3.981 1.00 91.75 79 THR A N 1
ATOM 590 C CA . THR A 1 79 ? -7.997 -1.774 5.259 1.00 91.75 79 THR A CA 1
ATOM 591 C C . THR A 1 79 ? -7.742 -0.665 6.278 1.00 91.75 79 THR A C 1
ATOM 593 O O . THR A 1 79 ? -8.682 -0.198 6.917 1.00 91.75 79 THR A O 1
ATOM 596 N N . LEU A 1 80 ? -6.494 -0.212 6.432 1.00 91.69 80 LEU A N 1
ATOM 597 C CA . LEU A 1 80 ? -6.168 0.869 7.367 1.00 91.69 80 LEU A CA 1
ATOM 598 C C . LEU A 1 80 ? -6.787 2.207 6.944 1.00 91.69 80 LEU A C 1
ATOM 600 O O . LEU A 1 80 ? -7.289 2.930 7.799 1.00 91.69 80 LEU A O 1
ATOM 604 N N . TYR A 1 81 ? -6.816 2.517 5.646 1.00 88.81 81 TYR A N 1
ATOM 605 C CA . TYR A 1 81 ? -7.501 3.710 5.141 1.00 88.81 81 TYR A CA 1
ATOM 606 C C . TYR A 1 81 ? -9.009 3.663 5.412 1.00 88.81 81 TYR A C 1
ATOM 608 O O . TYR A 1 81 ? -9.574 4.660 5.856 1.00 88.81 81 TYR A O 1
ATOM 616 N N . SER A 1 82 ? -9.658 2.512 5.214 1.00 89.31 82 SER A N 1
ATOM 617 C CA . SER A 1 82 ? -11.069 2.322 5.573 1.00 89.31 82 SER A CA 1
ATOM 618 C C . SER A 1 82 ? -11.322 2.539 7.064 1.00 89.31 82 SER A C 1
ATOM 620 O O . SER A 1 82 ? -12.317 3.159 7.421 1.00 89.31 82 SER A O 1
ATOM 622 N N . ILE A 1 83 ? -10.412 2.081 7.930 1.00 91.12 83 ILE A N 1
ATOM 623 C CA . ILE A 1 83 ? -10.488 2.315 9.378 1.00 91.12 83 ILE A CA 1
ATOM 624 C C . ILE A 1 83 ? -10.358 3.807 9.709 1.00 91.12 83 ILE A C 1
ATOM 626 O O . ILE A 1 83 ? -11.173 4.330 10.462 1.00 91.12 83 ILE A O 1
ATOM 630 N N . LEU A 1 84 ? -9.356 4.497 9.157 1.00 88.56 84 LEU A N 1
ATOM 631 C CA . LEU A 1 84 ? -9.138 5.927 9.411 1.00 88.56 84 LEU A CA 1
ATOM 632 C C . LEU A 1 84 ? -10.336 6.773 8.970 1.00 88.56 84 LEU A C 1
ATOM 634 O O . LEU A 1 84 ? -10.726 7.698 9.672 1.00 88.56 84 LEU A O 1
ATOM 638 N N . ASN A 1 85 ? -10.965 6.406 7.855 1.00 85.44 85 ASN A N 1
ATOM 639 C CA . ASN A 1 85 ? -12.160 7.078 7.353 1.00 85.44 85 ASN A CA 1
ATOM 640 C C . ASN A 1 85 ? -13.395 6.939 8.255 1.00 85.44 85 ASN A C 1
ATOM 642 O O . ASN A 1 85 ? -14.357 7.656 8.027 1.00 85.44 85 ASN A O 1
ATOM 646 N N . ILE A 1 86 ? -13.410 6.040 9.245 1.00 84.19 86 ILE A N 1
ATOM 647 C CA . ILE A 1 86 ? -14.499 5.976 10.238 1.00 84.19 86 ILE A CA 1
ATOM 648 C C . ILE A 1 86 ? -14.392 7.134 11.242 1.00 84.19 86 ILE A C 1
ATOM 650 O O . ILE A 1 86 ? -15.395 7.528 11.830 1.00 84.19 86 ILE A O 1
ATOM 654 N N . PHE A 1 87 ? -13.182 7.661 11.448 1.00 79.12 87 PHE A N 1
ATOM 655 C CA . PHE A 1 87 ? -12.914 8.762 12.375 1.00 79.12 87 PHE A CA 1
ATOM 656 C C . PHE A 1 87 ? -12.904 10.144 11.702 1.00 79.12 87 PHE A C 1
ATOM 658 O O . PHE A 1 87 ? -12.892 11.143 12.418 1.00 79.12 87 PHE A O 1
ATOM 665 N N . ASN A 1 88 ? -12.888 10.191 10.364 1.00 70.25 88 ASN A N 1
ATOM 666 C CA . ASN A 1 88 ? -12.968 11.416 9.556 1.00 70.25 88 ASN A CA 1
ATOM 667 C C . ASN A 1 88 ? -14.415 11.708 9.154 1.00 70.25 88 ASN A C 1
ATOM 669 O O . ASN A 1 88 ? -14.803 12.893 9.213 1.00 70.25 88 ASN A O 1
#